Protein AF-A0A2D6TVT8-F1 (afdb_monomer_lite)

Radius of gyration: 13.61 Å; chains: 1; bounding box: 27×39×31 Å

pLDDT: mean 81.75, std 11.48, range [54.19, 97.0]

Foldseek 3Di:
DFDKAKWKAKAAPVRDGQCPPPDPLVVVLVPQPCVQPNDCLRFPQNCVVQNNPPDPPQKGKTARDVVLLCSSVVDVVSQVSSLVVRIWMWMKIAGPVQWRDTPSIIIHGVVRIDTDDTGSHDD

Structure (mmCIF, N/CA/C/O backbone):
data_AF-A0A2D6TVT8-F1
#
_entry.id   AF-A0A2D6TVT8-F1
#
loop_
_atom_site.group_PDB
_atom_site.id
_atom_site.type_symbol
_atom_site.label_atom_id
_atom_site.label_alt_id
_atom_site.label_comp_id
_atom_site.label_asym_id
_atom_site.label_entity_id
_atom_site.label_seq_id
_atom_site.pdbx_PDB_ins_code
_atom_site.Cartn_x
_atom_site.Cartn_y
_atom_site.Cartn_z
_atom_site.occupancy
_atom_site.B_iso_or_equiv
_atom_site.auth_seq_id
_atom_site.auth_comp_id
_atom_site.auth_asym_id
_atom_site.auth_atom_id
_atom_site.pdbx_PDB_model_num
ATOM 1 N N . MET A 1 1 ? 13.139 -23.178 -6.656 1.00 58.50 1 MET A N 1
ATOM 2 C CA . MET A 1 1 ? 12.114 -22.935 -5.616 1.00 58.50 1 MET A CA 1
ATOM 3 C C . MET A 1 1 ? 11.742 -21.461 -5.683 1.00 58.50 1 MET A C 1
ATOM 5 O O . MET A 1 1 ? 12.656 -20.647 -5.679 1.00 58.50 1 MET A O 1
ATOM 9 N N . GLN A 1 2 ? 10.466 -21.107 -5.853 1.00 79.50 2 GLN A N 1
ATOM 10 C CA . GLN A 1 2 ? 10.064 -19.694 -5.885 1.00 79.50 2 GLN A CA 1
ATOM 11 C C . GLN A 1 2 ? 10.092 -19.140 -4.458 1.00 79.50 2 GLN A C 1
ATOM 13 O O . GLN A 1 2 ? 9.507 -19.741 -3.559 1.00 79.50 2 GLN A O 1
ATOM 18 N N . LYS A 1 3 ? 10.802 -18.031 -4.234 1.00 91.44 3 LYS A N 1
ATOM 19 C CA . LYS A 1 3 ? 10.846 -17.381 -2.924 1.00 91.44 3 LYS A CA 1
ATOM 20 C C . LYS A 1 3 ? 9.633 -16.465 -2.783 1.00 91.44 3 LYS A C 1
ATOM 22 O O . LYS A 1 3 ? 9.492 -15.511 -3.546 1.00 91.44 3 LYS A O 1
ATOM 27 N N . LEU A 1 4 ? 8.769 -16.776 -1.824 1.00 94.25 4 LEU A N 1
ATOM 28 C CA . LEU A 1 4 ? 7.637 -15.933 -1.449 1.00 94.25 4 LEU A CA 1
ATOM 29 C C . LEU A 1 4 ? 8.078 -14.927 -0.388 1.00 94.25 4 LEU A C 1
ATOM 31 O O . LEU A 1 4 ? 8.895 -15.255 0.476 1.00 94.25 4 LEU A O 1
ATOM 35 N N . ILE A 1 5 ? 7.539 -13.714 -0.459 1.00 94.69 5 ILE A N 1
ATOM 36 C CA . ILE A 1 5 ? 7.706 -12.700 0.578 1.00 94.69 5 ILE A CA 1
ATOM 37 C C . ILE A 1 5 ? 6.354 -12.133 0.991 1.00 94.69 5 ILE A C 1
ATOM 39 O O . ILE A 1 5 ? 5.424 -12.070 0.183 1.00 94.69 5 ILE A O 1
ATOM 43 N N . ASP A 1 6 ? 6.275 -11.710 2.248 1.00 96.00 6 ASP A N 1
ATOM 44 C CA . ASP A 1 6 ? 5.111 -11.017 2.776 1.00 96.00 6 ASP A CA 1
ATOM 45 C C . ASP A 1 6 ? 5.090 -9.556 2.317 1.00 96.00 6 ASP A C 1
ATOM 47 O O . ASP A 1 6 ? 6.108 -8.859 2.315 1.00 96.00 6 ASP A O 1
ATOM 51 N N . ILE A 1 7 ? 3.901 -9.092 1.951 1.00 95.56 7 ILE A N 1
ATOM 52 C CA . ILE A 1 7 ? 3.605 -7.707 1.612 1.00 95.56 7 ILE A CA 1
ATOM 53 C C . ILE A 1 7 ? 2.469 -7.224 2.497 1.00 95.56 7 ILE A C 1
ATOM 55 O O . ILE A 1 7 ? 1.426 -7.867 2.607 1.00 95.56 7 ILE A O 1
ATOM 59 N N . TRP A 1 8 ? 2.652 -6.042 3.066 1.00 94.19 8 TRP A N 1
ATOM 60 C CA . TRP A 1 8 ? 1.648 -5.341 3.850 1.00 94.19 8 TRP A CA 1
ATOM 61 C C . TRP A 1 8 ? 1.019 -4.245 3.002 1.00 94.19 8 TRP A C 1
ATOM 63 O O . TRP A 1 8 ? 1.725 -3.406 2.449 1.00 94.19 8 TRP A O 1
ATOM 73 N N . ARG A 1 9 ? -0.302 -4.233 2.868 1.00 92.88 9 ARG A N 1
ATOM 74 C CA . ARG A 1 9 ? -1.019 -3.260 2.038 1.00 92.88 9 ARG A CA 1
ATOM 75 C C . ARG A 1 9 ? -2.169 -2.648 2.813 1.00 92.88 9 ARG A C 1
ATOM 77 O O . ARG A 1 9 ? -3.000 -3.369 3.347 1.00 92.88 9 ARG A O 1
ATOM 84 N N . VAL A 1 10 ? -2.240 -1.324 2.810 1.00 91.12 10 VAL A N 1
ATOM 85 C CA . VAL A 1 10 ? -3.423 -0.603 3.282 1.00 91.12 10 VAL A CA 1
ATOM 86 C C . VAL A 1 10 ? -4.455 -0.596 2.160 1.00 91.12 10 VAL A C 1
ATOM 88 O O . VAL A 1 10 ? -4.154 -0.135 1.056 1.00 91.12 10 VAL A O 1
ATOM 91 N N . GLU A 1 11 ? -5.647 -1.124 2.420 1.00 91.12 11 GLU A N 1
ATOM 92 C CA . GLU A 1 11 ? -6.751 -1.135 1.456 1.00 91.12 11 GLU A CA 1
ATOM 93 C C . GLU A 1 11 ? -8.127 -1.143 2.136 1.00 91.12 11 GLU A C 1
ATOM 95 O O . GLU A 1 11 ? -8.239 -1.470 3.316 1.00 91.12 11 GLU A O 1
ATOM 100 N N . ASN A 1 12 ? -9.162 -0.738 1.400 1.00 89.94 12 ASN A N 1
ATOM 101 C CA . ASN A 1 12 ? -10.557 -0.782 1.842 1.00 89.94 12 ASN A CA 1
ATOM 102 C C . ASN A 1 12 ? -11.254 -2.090 1.402 1.00 89.94 12 ASN A C 1
ATOM 104 O O . ASN A 1 12 ? -10.638 -2.985 0.814 1.00 89.94 12 ASN A O 1
ATOM 108 N N . SER A 1 13 ? -12.557 -2.219 1.679 1.00 89.00 13 SER A N 1
ATOM 109 C CA . SER A 1 13 ? -13.368 -3.386 1.288 1.00 89.00 13 SER A CA 1
ATOM 110 C C . SER A 1 13 ? -13.406 -3.641 -0.219 1.00 89.00 13 SER A C 1
ATOM 112 O O . SER A 1 13 ? -13.510 -4.797 -0.628 1.00 89.00 13 SER A O 1
ATOM 114 N N . ASP A 1 14 ? -13.259 -2.587 -1.022 1.00 87.62 14 ASP A N 1
ATOM 115 C CA . ASP A 1 14 ? -13.255 -2.646 -2.487 1.00 87.62 14 ASP A CA 1
ATOM 116 C C . ASP A 1 14 ? -11.876 -3.049 -3.043 1.00 87.62 14 ASP A C 1
ATOM 118 O O . ASP A 1 14 ? -11.700 -3.252 -4.244 1.00 87.62 14 ASP A O 1
ATOM 122 N N . GLY A 1 15 ? -10.872 -3.195 -2.168 1.00 87.19 15 GLY A N 1
ATOM 123 C CA . GLY A 1 15 ? -9.496 -3.524 -2.532 1.00 87.19 15 GLY A CA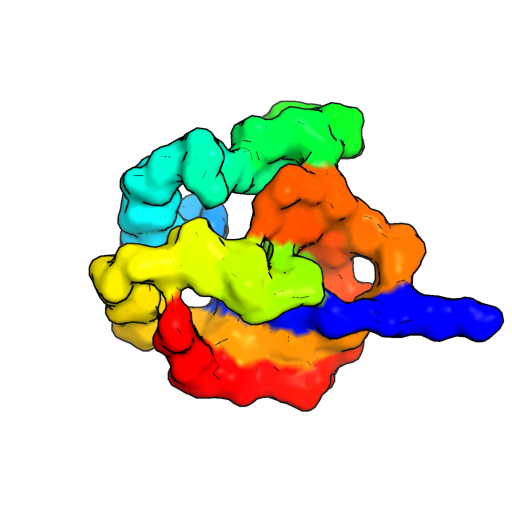 1
ATOM 124 C C . GLY A 1 15 ? -8.682 -2.330 -3.036 1.00 87.19 15 GLY A C 1
ATOM 125 O O . GLY A 1 15 ? -7.556 -2.519 -3.524 1.00 87.19 15 GLY A O 1
ATOM 126 N N . ASP A 1 16 ? -9.229 -1.122 -2.909 1.00 86.56 16 ASP A N 1
ATOM 127 C CA . ASP A 1 16 ? -8.585 0.129 -3.279 1.00 86.56 16 ASP A CA 1
ATOM 128 C C . ASP A 1 16 ? -7.615 0.589 -2.191 1.00 86.56 16 ASP A C 1
ATOM 130 O O . ASP A 1 16 ? -7.879 0.476 -0.996 1.00 86.56 16 ASP A O 1
ATOM 134 N N . GLY A 1 17 ? -6.466 1.115 -2.619 1.00 86.56 17 GLY A N 1
ATOM 135 C CA . GLY A 1 17 ? -5.482 1.708 -1.717 1.00 86.56 17 GLY A CA 1
ATOM 136 C C . GLY A 1 17 ? -5.824 3.162 -1.373 1.00 86.56 17 GLY A C 1
ATOM 137 O O . GLY A 1 17 ? -6.538 3.822 -2.133 1.00 86.56 17 GLY A O 1
ATOM 138 N N . PRO A 1 18 ? -5.254 3.711 -0.289 1.00 81.00 18 PRO A N 1
ATOM 139 C CA . PRO A 1 18 ? -5.628 5.030 0.224 1.00 81.00 18 PRO A CA 1
ATOM 140 C C . PRO A 1 18 ? -5.197 6.198 -0.678 1.00 81.00 18 PRO A C 1
ATOM 142 O O . PRO A 1 18 ? -5.673 7.317 -0.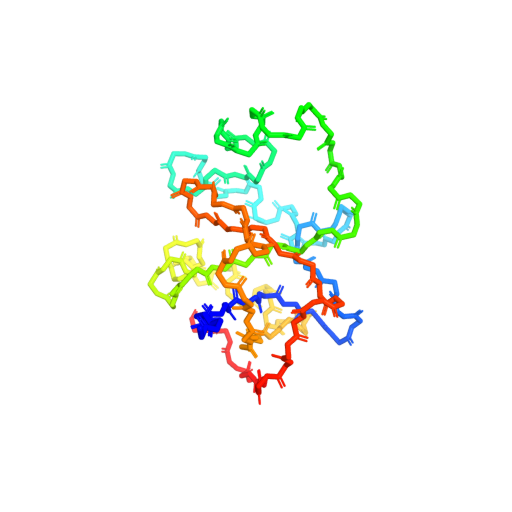516 1.00 81.00 18 PRO A O 1
ATOM 145 N N . TYR A 1 19 ? -4.335 5.931 -1.662 1.00 72.06 19 TYR A N 1
ATOM 146 C CA . TYR A 1 19 ? -3.830 6.904 -2.636 1.00 72.06 19 TYR A CA 1
ATOM 147 C C . TYR A 1 19 ? -4.701 7.035 -3.896 1.00 72.06 19 TYR A C 1
ATOM 149 O O . TYR A 1 19 ? -4.330 7.756 -4.822 1.00 72.06 19 TYR A O 1
ATOM 157 N N . LYS A 1 20 ? -5.834 6.322 -3.989 1.00 67.31 20 LYS A N 1
ATOM 158 C CA . LYS A 1 20 ? -6.745 6.456 -5.134 1.00 67.31 20 LYS A CA 1
ATOM 159 C C . LYS A 1 20 ? -7.391 7.848 -5.097 1.00 67.31 20 LYS A C 1
ATOM 161 O O . LYS A 1 20 ? -8.063 8.208 -4.128 1.00 67.31 20 LYS A O 1
ATOM 166 N N . GLY A 1 21 ? -7.112 8.642 -6.134 1.00 58.06 21 GLY A N 1
ATOM 167 C CA . GLY A 1 21 ? -7.402 10.076 -6.182 1.00 58.06 21 GLY A CA 1
ATOM 168 C C . GLY A 1 21 ? -8.870 10.415 -5.913 1.00 58.06 21 GLY A C 1
ATOM 169 O O . GLY A 1 21 ? -9.769 9.802 -6.483 1.00 58.06 21 GLY A O 1
ATOM 170 N N . GLY A 1 22 ? -9.089 11.405 -5.043 1.00 60.19 22 GLY A N 1
ATOM 171 C CA . GLY A 1 22 ? -10.413 11.921 -4.677 1.00 60.19 22 GLY A CA 1
ATOM 172 C C . GLY A 1 22 ? -10.929 11.484 -3.303 1.00 60.19 22 GLY A C 1
ATOM 173 O O . GLY A 1 22 ? -11.880 12.091 -2.812 1.00 60.19 22 GLY A O 1
ATOM 174 N N . SER A 1 23 ? -10.306 10.498 -2.645 1.00 67.69 23 SER A N 1
ATOM 175 C CA . SER A 1 23 ? -10.696 10.141 -1.276 1.00 67.69 23 SER A CA 1
ATOM 176 C C . SER A 1 23 ? -10.269 11.233 -0.272 1.00 67.69 23 SER A C 1
ATOM 178 O O . SER A 1 23 ? -9.204 11.838 -0.437 1.00 67.69 23 SER A O 1
ATOM 180 N N . PRO A 1 24 ? -11.053 11.499 0.792 1.00 69.94 24 PRO A N 1
ATOM 181 C CA . PRO A 1 24 ? -10.638 12.402 1.872 1.00 69.94 24 PRO A CA 1
ATOM 182 C C . PRO A 1 24 ? -9.303 11.994 2.511 1.00 69.94 24 PRO A C 1
ATOM 184 O O . PRO A 1 24 ? -8.511 12.851 2.893 1.00 69.94 24 PRO A O 1
ATOM 187 N N . VAL A 1 25 ? -9.028 10.687 2.555 1.00 76.75 25 VAL A N 1
ATOM 188 C CA . VAL A 1 25 ? -7.766 10.121 3.042 1.00 76.75 25 VAL A CA 1
ATOM 189 C C . VAL A 1 25 ? -6.595 10.521 2.150 1.00 76.75 25 VAL A C 1
ATOM 191 O O . VAL A 1 25 ? -5.561 10.915 2.674 1.00 76.75 25 VAL A O 1
ATOM 194 N N . ALA A 1 26 ? -6.742 10.478 0.822 1.00 74.81 26 ALA A N 1
ATOM 195 C CA . ALA A 1 26 ? -5.653 10.807 -0.098 1.00 74.81 26 ALA A CA 1
ATOM 196 C C . ALA A 1 26 ? -5.102 12.221 0.154 1.00 74.81 26 ALA A C 1
ATOM 198 O O . ALA A 1 26 ? -3.890 12.389 0.242 1.00 74.81 26 ALA A O 1
ATOM 199 N N . LYS A 1 27 ? -5.985 13.205 0.381 1.00 76.44 27 LYS A N 1
ATOM 200 C CA . LYS A 1 27 ? -5.593 14.588 0.714 1.00 76.44 27 LYS A CA 1
ATOM 201 C C . LYS A 1 27 ? -4.827 14.689 2.031 1.00 76.44 27 LYS A C 1
ATOM 203 O O . LYS A 1 27 ? -3.894 15.469 2.138 1.00 76.44 27 LYS A O 1
ATOM 208 N N . LEU A 1 28 ? -5.218 13.905 3.034 1.00 76.25 28 LEU A N 1
ATOM 209 C CA . LEU A 1 28 ? -4.510 13.868 4.315 1.00 76.25 28 LEU A CA 1
ATOM 210 C C . LEU A 1 28 ? -3.123 13.238 4.168 1.00 76.25 28 LEU A C 1
ATOM 212 O O . LEU A 1 28 ? -2.179 13.674 4.812 1.00 76.25 28 LEU A O 1
ATOM 216 N N . LEU A 1 29 ? -2.978 12.241 3.295 1.00 74.25 29 LEU A N 1
ATOM 217 C CA . LEU A 1 29 ? -1.685 11.610 3.036 1.00 74.25 29 LEU A CA 1
ATOM 218 C C . LEU A 1 29 ? -0.740 12.489 2.207 1.00 74.25 29 LEU A C 1
ATOM 220 O O . LEU A 1 29 ? 0.469 12.294 2.289 1.00 74.25 29 LEU A O 1
ATOM 224 N N . GLU A 1 30 ? -1.250 13.480 1.472 1.00 74.00 30 GLU A N 1
ATOM 225 C CA . GLU A 1 30 ? -0.421 14.520 0.840 1.00 74.00 30 GLU A CA 1
ATOM 226 C C . GLU A 1 30 ? 0.291 15.419 1.873 1.00 74.00 30 GLU A C 1
ATOM 228 O O . GLU A 1 30 ? 1.290 16.049 1.533 1.00 74.00 30 GLU A O 1
ATOM 233 N N . GLU A 1 31 ? -0.161 15.452 3.138 1.00 76.19 31 GLU A N 1
ATOM 234 C CA . GLU A 1 31 ? 0.530 16.158 4.232 1.00 76.19 31 GLU A CA 1
ATOM 235 C C . GLU A 1 31 ? 1.811 15.435 4.692 1.00 76.19 31 GLU A C 1
ATOM 237 O O . GLU A 1 31 ? 2.630 16.027 5.399 1.00 76.19 31 GLU A O 1
ATOM 242 N N . ILE A 1 32 ? 2.003 14.158 4.326 1.00 73.56 32 ILE A N 1
ATOM 243 C CA . ILE A 1 32 ? 3.203 13.400 4.696 1.00 73.56 32 ILE A CA 1
ATOM 244 C C . ILE A 1 32 ? 4.407 14.003 3.963 1.00 73.56 32 ILE A C 1
ATOM 246 O O . ILE A 1 32 ? 4.416 14.035 2.729 1.00 73.56 32 ILE A O 1
ATOM 250 N N . PRO A 1 33 ? 5.460 14.446 4.678 1.00 69.50 33 PRO A N 1
ATOM 251 C CA . PRO A 1 33 ? 6.641 14.987 4.027 1.00 69.50 33 PRO A CA 1
ATOM 252 C C . PRO A 1 33 ? 7.248 13.968 3.057 1.00 69.50 33 PRO A C 1
ATOM 254 O O . PRO A 1 33 ? 7.618 12.863 3.458 1.00 69.50 33 PRO A O 1
ATOM 257 N N . THR A 1 34 ? 7.449 14.361 1.796 1.00 66.19 34 THR A N 1
ATOM 258 C CA . THR A 1 34 ? 8.084 13.518 0.763 1.00 66.19 34 THR A CA 1
ATOM 259 C C . THR A 1 34 ? 9.441 12.959 1.210 1.00 66.19 34 THR A C 1
ATOM 261 O O . THR A 1 34 ? 9.812 11.854 0.828 1.00 66.19 34 THR A O 1
ATOM 264 N N . ALA A 1 35 ? 10.174 13.701 2.048 1.00 61.62 35 ALA A N 1
ATOM 265 C CA . ALA A 1 35 ? 11.452 13.273 2.618 1.00 61.62 35 ALA A CA 1
ATOM 266 C C . ALA A 1 35 ? 11.329 12.095 3.606 1.00 61.62 35 ALA A C 1
ATOM 268 O O . ALA A 1 35 ? 12.293 11.357 3.788 1.00 61.62 35 ALA A O 1
ATOM 269 N N . GLN A 1 36 ? 10.167 11.918 4.240 1.00 66.69 36 GLN A N 1
ATOM 270 C CA . GLN A 1 36 ? 9.886 10.825 5.175 1.00 66.69 36 GLN A CA 1
ATOM 271 C C . GLN A 1 36 ? 9.352 9.589 4.443 1.00 66.69 36 GLN A C 1
ATOM 273 O O . GLN A 1 36 ? 9.698 8.458 4.780 1.00 66.69 36 GLN A O 1
ATOM 278 N N . ALA A 1 37 ? 8.509 9.812 3.439 1.00 67.62 37 ALA A N 1
ATOM 279 C CA . ALA A 1 37 ? 7.779 8.769 2.741 1.00 67.62 37 ALA A CA 1
ATOM 280 C C . ALA A 1 37 ? 7.390 9.295 1.347 1.00 67.62 37 ALA A C 1
ATOM 282 O O . ALA A 1 37 ? 6.344 9.928 1.193 1.00 67.62 37 ALA A O 1
ATOM 283 N N . PRO A 1 38 ? 8.236 9.111 0.315 1.00 65.00 38 PRO A N 1
ATOM 284 C CA . PRO A 1 38 ? 7.939 9.653 -1.002 1.00 65.00 38 PRO A CA 1
ATOM 285 C C . PRO A 1 38 ? 6.686 8.987 -1.556 1.00 65.00 38 PRO A C 1
ATOM 287 O O . PRO A 1 38 ? 6.642 7.759 -1.668 1.00 65.00 38 PRO A O 1
ATOM 290 N N . LEU A 1 39 ? 5.689 9.789 -1.954 1.00 68.44 39 LEU A N 1
ATOM 291 C CA . LEU A 1 39 ? 4.555 9.300 -2.741 1.00 68.44 39 LEU A CA 1
ATOM 292 C C . LEU A 1 39 ? 5.075 8.432 -3.888 1.00 68.44 39 LEU A C 1
ATOM 294 O O . LEU A 1 39 ? 6.142 8.716 -4.433 1.00 68.44 39 LEU A O 1
ATOM 298 N N . PRO A 1 40 ? 4.354 7.381 -4.299 1.00 65.94 40 PRO A N 1
ATOM 299 C CA . PRO A 1 40 ? 4.907 6.470 -5.295 1.00 65.94 40 PRO A CA 1
ATOM 300 C C . PRO A 1 40 ? 5.237 7.146 -6.634 1.00 65.94 40 PRO A C 1
ATOM 302 O O . PRO A 1 40 ? 6.149 6.730 -7.336 1.00 65.94 40 PRO A O 1
ATOM 305 N N . MET A 1 41 ? 4.536 8.232 -6.966 1.00 64.75 41 MET A N 1
ATOM 306 C CA . MET A 1 41 ? 4.815 9.106 -8.115 1.00 64.75 41 MET A CA 1
ATOM 307 C C . MET A 1 41 ? 6.009 10.061 -7.927 1.00 64.75 41 MET A C 1
ATOM 309 O O . MET A 1 41 ? 6.397 10.745 -8.864 1.00 64.75 41 MET A O 1
ATOM 313 N N . GLN A 1 42 ? 6.568 10.140 -6.724 1.00 71.19 42 GLN A N 1
ATOM 314 C CA . GLN A 1 42 ? 7.739 10.941 -6.350 1.00 71.19 42 GLN A CA 1
ATOM 315 C C . GLN A 1 42 ? 8.960 10.056 -6.040 1.00 71.19 42 GLN A C 1
ATOM 317 O O . GLN A 1 42 ? 10.065 10.561 -5.855 1.00 71.19 42 GLN A O 1
ATOM 322 N N . ASP A 1 43 ? 8.784 8.733 -5.980 1.00 76.69 43 ASP A N 1
ATOM 323 C CA . ASP A 1 43 ? 9.863 7.788 -5.720 1.00 76.69 43 ASP A CA 1
ATOM 324 C C . ASP A 1 43 ? 10.680 7.550 -6.996 1.00 76.69 43 ASP A C 1
ATOM 326 O O . ASP A 1 43 ? 10.233 6.869 -7.920 1.00 76.69 43 ASP A O 1
ATOM 330 N N . ASN A 1 44 ? 11.903 8.084 -7.043 1.00 74.62 44 ASN A N 1
ATOM 331 C CA . ASN A 1 44 ? 12.785 7.990 -8.211 1.00 74.62 44 ASN A CA 1
ATOM 332 C C . ASN A 1 44 ? 13.038 6.545 -8.676 1.00 74.62 44 ASN A C 1
ATOM 334 O O . ASN A 1 44 ? 13.208 6.315 -9.876 1.00 74.62 44 ASN A O 1
ATOM 338 N N . LYS A 1 45 ? 13.029 5.562 -7.761 1.00 79.56 45 LYS A N 1
ATOM 339 C CA . LYS A 1 45 ? 13.190 4.146 -8.130 1.00 79.56 45 LYS A CA 1
ATOM 340 C C . LYS A 1 45 ? 11.983 3.611 -8.895 1.00 79.56 45 LYS A C 1
ATOM 342 O O . LYS A 1 45 ? 12.154 2.788 -9.786 1.00 79.56 45 LYS A O 1
ATOM 347 N N . LEU A 1 46 ? 10.781 4.083 -8.570 1.00 77.44 46 LEU A N 1
ATOM 348 C CA . LEU A 1 46 ? 9.554 3.698 -9.267 1.00 77.44 46 LEU A CA 1
ATOM 349 C C . LEU A 1 46 ? 9.356 4.529 -10.541 1.00 77.44 46 LEU A C 1
ATOM 351 O O . LEU A 1 46 ? 9.038 3.965 -11.586 1.00 77.44 46 LEU A O 1
ATOM 355 N N . LEU A 1 47 ? 9.655 5.830 -10.500 1.00 73.44 47 LEU A N 1
ATOM 356 C CA . LEU A 1 47 ? 9.648 6.706 -11.676 1.00 73.44 47 LEU A CA 1
ATOM 357 C C . LEU A 1 47 ? 10.549 6.178 -12.796 1.00 73.44 47 LEU A C 1
ATOM 359 O O . LEU A 1 47 ?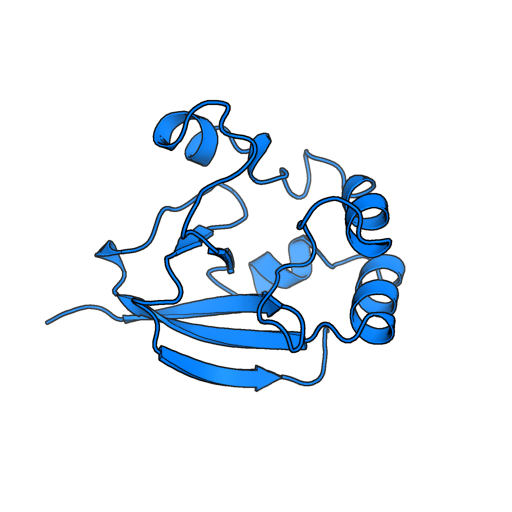 10.153 6.194 -13.959 1.00 73.44 47 LEU A O 1
ATOM 363 N N . GLY A 1 48 ? 11.737 5.667 -12.459 1.00 69.38 48 GLY A N 1
ATOM 364 C CA . GLY A 1 48 ? 12.644 5.070 -13.443 1.00 69.38 48 GLY A CA 1
ATOM 365 C C . GLY A 1 48 ? 12.087 3.816 -14.128 1.00 69.38 48 GLY A C 1
ATOM 366 O O . GLY A 1 48 ? 12.490 3.510 -15.246 1.00 69.38 48 GLY A O 1
ATOM 367 N N . ILE A 1 49 ? 11.155 3.102 -13.487 1.00 69.75 49 ILE A N 1
ATOM 368 C CA . ILE A 1 49 ? 10.575 1.850 -14.000 1.00 69.75 49 ILE A CA 1
ATOM 369 C C . ILE A 1 49 ? 9.299 2.115 -14.808 1.00 69.75 49 ILE A C 1
ATOM 371 O O . ILE A 1 49 ? 9.046 1.430 -15.796 1.00 69.75 49 ILE A O 1
ATOM 375 N N . PHE A 1 50 ? 8.489 3.092 -14.402 1.00 66.19 50 PHE A N 1
ATOM 376 C CA . PHE A 1 50 ? 7.133 3.280 -14.929 1.00 66.19 50 PHE A CA 1
ATOM 377 C C . PHE A 1 50 ? 6.890 4.657 -15.575 1.00 66.19 50 PHE A C 1
ATOM 379 O O . PHE A 1 50 ? 5.806 4.916 -16.097 1.00 66.19 50 PHE A O 1
ATOM 386 N N . GLY A 1 51 ? 7.887 5.547 -15.572 1.00 65.25 51 GLY A N 1
ATOM 387 C CA . GLY A 1 51 ? 7.773 6.906 -16.099 1.00 65.25 51 GLY A CA 1
ATOM 388 C C . GLY A 1 51 ? 6.874 7.810 -15.246 1.00 65.25 51 GLY A C 1
ATOM 389 O O . GLY A 1 51 ? 6.604 7.533 -14.082 1.00 65.25 51 GLY A O 1
ATOM 390 N N . ARG A 1 52 ? 6.376 8.910 -15.829 1.00 59.19 52 ARG A N 1
ATOM 391 C CA . ARG A 1 52 ? 5.443 9.850 -15.164 1.00 59.19 52 ARG A CA 1
ATOM 392 C C . ARG A 1 52 ? 3.998 9.332 -15.091 1.00 59.19 52 ARG A C 1
ATOM 394 O O . ARG A 1 52 ? 3.070 10.130 -14.966 1.00 59.19 52 ARG A O 1
ATOM 401 N N . ALA A 1 53 ? 3.780 8.028 -15.239 1.00 55.38 53 ALA A N 1
ATOM 402 C CA . ALA A 1 53 ? 2.444 7.461 -15.178 1.00 55.38 53 ALA A CA 1
ATOM 403 C C . ALA A 1 53 ? 1.855 7.707 -13.777 1.00 55.38 53 ALA A C 1
ATOM 405 O O . ALA A 1 53 ? 2.315 7.155 -12.782 1.00 55.38 53 ALA A O 1
ATOM 406 N N . VAL A 1 54 ? 0.838 8.574 -13.701 1.00 54.19 54 VAL A N 1
ATOM 407 C CA . VAL A 1 54 ? 0.127 8.914 -12.450 1.00 54.19 54 VAL A CA 1
ATOM 408 C C . VAL A 1 54 ? -0.630 7.696 -11.906 1.00 54.19 54 VAL A C 1
ATOM 410 O O . VAL A 1 54 ? -0.904 7.590 -10.714 1.00 54.19 54 VAL A O 1
ATOM 413 N N . THR A 1 55 ? -0.931 6.743 -12.787 1.00 57.75 55 THR A N 1
ATOM 414 C CA . THR A 1 55 ? -1.540 5.460 -12.460 1.00 57.75 55 THR A CA 1
ATOM 415 C C . THR A 1 55 ? -0.627 4.346 -12.950 1.00 57.75 55 THR A C 1
ATOM 417 O O . THR A 1 55 ? -0.116 4.395 -14.065 1.00 57.75 55 THR A O 1
ATOM 420 N N . TYR A 1 56 ? -0.413 3.345 -12.103 1.00 70.69 56 TYR A N 1
ATOM 421 C CA . TYR A 1 56 ? 0.338 2.138 -12.430 1.00 70.69 56 TYR A CA 1
ATOM 422 C C . TYR A 1 56 ? -0.700 1.036 -12.691 1.00 70.69 56 TYR A C 1
ATOM 424 O O . TYR A 1 56 ? -1.039 0.302 -11.760 1.00 70.69 56 TYR A O 1
ATOM 432 N N . PRO A 1 57 ? -1.319 0.972 -13.889 1.00 68.81 57 PRO A N 1
ATOM 433 C CA . PRO A 1 57 ? -2.465 0.101 -14.127 1.00 68.81 57 PRO A CA 1
ATOM 434 C C . PRO A 1 57 ? -2.122 -1.360 -13.824 1.00 68.81 57 PRO A C 1
ATOM 436 O O . PRO A 1 57 ? -1.089 -1.875 -14.246 1.00 68.81 57 PRO A O 1
ATOM 439 N N . GLY A 1 58 ? -2.987 -2.010 -13.043 1.00 79.12 58 GLY A N 1
ATOM 440 C CA . GLY A 1 58 ? -2.804 -3.390 -12.579 1.00 79.12 58 GLY A CA 1
ATOM 441 C C . GLY A 1 58 ? -1.863 -3.558 -11.380 1.00 79.12 58 GLY A C 1
ATOM 442 O O . GLY A 1 58 ? -1.803 -4.646 -10.810 1.00 79.12 58 GLY A O 1
ATOM 443 N N . TYR A 1 59 ? -1.167 -2.503 -10.950 1.00 85.81 59 TYR A N 1
ATOM 444 C CA . TYR A 1 59 ? -0.280 -2.551 -9.795 1.00 85.81 59 TYR A CA 1
ATOM 445 C C . TYR A 1 59 ? -0.928 -1.989 -8.532 1.00 85.81 59 TYR A C 1
ATOM 447 O O . TYR A 1 59 ? -1.770 -1.093 -8.538 1.00 85.81 59 TYR A O 1
ATOM 455 N N . SER A 1 60 ? -0.492 -2.547 -7.414 1.00 88.50 60 SER A N 1
ATOM 456 C CA . SER A 1 60 ? -0.898 -2.219 -6.063 1.00 88.50 60 SER A CA 1
ATOM 457 C C . SER A 1 60 ? 0.326 -1.853 -5.238 1.00 88.50 60 SER A C 1
ATOM 459 O O . SER A 1 60 ? 1.340 -2.548 -5.270 1.00 88.50 60 SER A O 1
ATOM 461 N N . PHE A 1 61 ? 0.214 -0.760 -4.487 1.00 88.12 61 PHE A N 1
ATOM 462 C CA . PHE A 1 61 ? 1.206 -0.351 -3.499 1.00 88.12 61 PHE A CA 1
ATOM 463 C C . PHE A 1 61 ? 1.120 -1.208 -2.240 1.00 88.12 61 PHE A C 1
ATOM 465 O O . PHE A 1 61 ? 0.023 -1.574 -1.801 1.00 88.12 61 PHE A O 1
ATOM 472 N N . GLY A 1 62 ? 2.278 -1.486 -1.657 1.00 91.38 62 GLY A N 1
ATOM 473 C CA . GLY A 1 62 ? 2.421 -2.138 -0.365 1.00 91.38 62 GLY A CA 1
ATOM 474 C C . GLY A 1 62 ? 3.797 -1.880 0.241 1.00 91.38 62 GLY A C 1
ATOM 475 O O . GLY 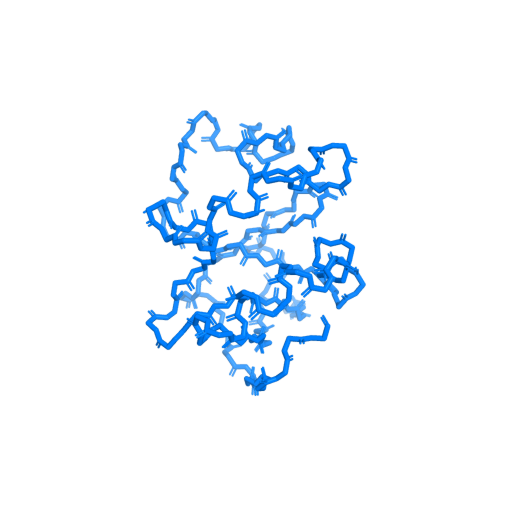A 1 62 ? 4.596 -1.104 -0.285 1.00 91.38 62 GLY A O 1
ATOM 476 N N . PHE A 1 63 ? 4.077 -2.565 1.339 1.00 92.25 63 PHE A N 1
ATOM 477 C CA . PHE A 1 63 ? 5.282 -2.439 2.144 1.00 92.25 63 PHE A CA 1
ATOM 478 C C . PHE A 1 63 ? 5.889 -3.819 2.373 1.00 92.25 63 PHE A C 1
ATOM 480 O O . PHE A 1 63 ? 5.170 -4.795 2.580 1.00 92.25 63 PHE A O 1
ATOM 487 N N . SER A 1 64 ? 7.217 -3.906 2.371 1.00 91.12 64 SER A N 1
ATOM 488 C CA . SER A 1 64 ? 7.938 -5.153 2.662 1.00 91.12 64 SER A CA 1
ATOM 489 C C . SER A 1 64 ? 7.940 -5.526 4.146 1.00 91.12 64 SER A C 1
ATOM 491 O O . SER A 1 64 ? 8.314 -6.641 4.494 1.00 91.12 64 SER A O 1
ATOM 493 N N . SER A 1 65 ? 7.565 -4.604 5.036 1.00 90.00 65 SER A N 1
ATOM 494 C CA . SER A 1 65 ? 7.512 -4.835 6.480 1.00 90.00 65 SER A CA 1
ATOM 495 C C . SER A 1 65 ? 6.499 -3.908 7.157 1.00 90.00 65 SER A C 1
ATOM 497 O O . SER A 1 65 ? 6.134 -2.860 6.618 1.00 90.00 65 SER A O 1
ATOM 499 N N . LEU A 1 66 ? 6.080 -4.287 8.368 1.00 88.81 66 LEU A N 1
ATOM 500 C CA . LEU A 1 66 ? 5.283 -3.425 9.245 1.00 88.81 66 LEU A CA 1
ATOM 501 C C . LEU A 1 66 ? 6.041 -2.157 9.647 1.00 88.81 66 LEU A C 1
ATOM 503 O O . LEU A 1 66 ? 5.430 -1.112 9.810 1.00 88.81 66 LEU A O 1
ATOM 507 N N . GLU A 1 67 ? 7.367 -2.228 9.763 1.00 86.62 67 GLU A N 1
ATOM 508 C CA . GLU A 1 67 ? 8.211 -1.066 10.052 1.00 86.62 67 GLU A CA 1
ATOM 509 C C . GLU A 1 67 ? 8.110 -0.008 8.946 1.00 86.62 67 GLU A C 1
ATOM 511 O O . GLU A 1 67 ? 7.876 1.162 9.237 1.00 86.62 67 GLU A O 1
ATOM 516 N N . SER A 1 68 ? 8.195 -0.412 7.671 1.00 84.12 68 SER A N 1
ATOM 517 C CA . SER A 1 68 ? 8.023 0.515 6.546 1.00 84.12 68 SER A CA 1
ATOM 518 C C . SER A 1 68 ? 6.606 1.091 6.483 1.00 84.12 68 SER A C 1
ATOM 520 O O . SER A 1 68 ? 6.445 2.270 6.184 1.00 84.12 68 SER A O 1
ATOM 522 N N . TYR A 1 69 ? 5.585 0.292 6.808 1.00 87.38 69 TYR A N 1
ATOM 523 C CA . TYR A 1 69 ? 4.212 0.781 6.961 1.00 87.38 69 TYR A CA 1
ATOM 524 C C . TYR A 1 69 ? 4.105 1.824 8.096 1.00 87.38 69 TYR A C 1
ATOM 526 O O . TYR A 1 69 ? 3.583 2.915 7.879 1.00 87.38 69 TYR A O 1
ATOM 534 N N . ASN A 1 70 ? 4.661 1.545 9.278 1.00 85.06 70 ASN A N 1
ATOM 535 C CA . ASN A 1 70 ? 4.612 2.450 10.431 1.00 85.06 70 ASN A CA 1
ATOM 536 C C . ASN A 1 70 ? 5.363 3.760 10.169 1.00 85.06 70 ASN A C 1
ATOM 538 O O . ASN A 1 70 ? 4.942 4.811 10.640 1.00 85.06 70 ASN A O 1
ATOM 542 N N . ALA A 1 71 ? 6.454 3.725 9.399 1.00 82.00 71 ALA A N 1
ATOM 543 C CA . ALA A 1 71 ? 7.177 4.934 9.013 1.00 82.00 71 ALA A CA 1
ATOM 544 C C . ALA A 1 71 ? 6.289 5.903 8.208 1.00 82.00 71 ALA A C 1
ATOM 546 O O . ALA A 1 71 ? 6.335 7.113 8.435 1.00 82.00 71 ALA A O 1
ATOM 547 N N . TRP A 1 72 ? 5.439 5.365 7.325 1.00 80.25 72 TRP A N 1
ATOM 548 C CA . TRP A 1 72 ? 4.454 6.126 6.550 1.00 80.25 72 TRP A CA 1
ATOM 549 C C . TRP A 1 72 ? 3.301 6.647 7.399 1.00 80.25 72 TRP A C 1
ATOM 551 O O . TRP A 1 72 ? 2.925 7.816 7.314 1.00 80.25 72 TRP A O 1
ATOM 561 N N . PHE A 1 73 ? 2.736 5.776 8.228 1.00 81.94 73 PHE A N 1
ATOM 562 C CA . PHE A 1 73 ? 1.547 6.073 9.018 1.00 81.94 73 PHE A CA 1
ATOM 563 C C . PHE A 1 73 ? 1.901 6.301 10.484 1.00 81.94 73 PHE A C 1
ATOM 565 O O . PHE A 1 73 ? 1.208 5.818 11.363 1.00 81.94 73 PHE A O 1
ATOM 572 N N . SER A 1 74 ? 2.972 7.050 10.753 1.00 82.56 74 SER A N 1
ATOM 573 C CA . SER A 1 74 ? 3.418 7.365 12.120 1.00 82.56 74 SER A CA 1
ATOM 574 C C . SER A 1 74 ? 2.582 8.456 12.797 1.00 82.56 74 SER A C 1
ATOM 576 O O . SER A 1 74 ? 2.630 8.610 14.014 1.00 82.56 74 SER A O 1
ATOM 578 N N . ASN A 1 75 ? 1.817 9.228 12.019 1.00 84.06 75 ASN A N 1
ATOM 579 C CA . ASN A 1 75 ? 0.946 10.277 12.533 1.00 84.06 75 ASN A CA 1
ATOM 580 C C . ASN A 1 75 ? -0.429 9.692 12.921 1.00 84.06 75 ASN A C 1
ATOM 582 O O . ASN A 1 75 ? -1.159 9.243 12.027 1.00 84.06 75 ASN A O 1
ATOM 586 N N . PRO A 1 76 ? -0.848 9.781 14.201 1.00 86.31 76 PRO A N 1
ATOM 587 C CA . PRO A 1 76 ? -2.153 9.291 14.653 1.00 86.31 76 PRO A CA 1
ATOM 588 C C . PRO A 1 76 ? -3.342 9.881 13.883 1.00 86.31 76 PRO A C 1
ATOM 590 O O . PRO A 1 76 ? -4.353 9.208 13.690 1.00 86.31 76 PRO A O 1
ATOM 593 N N . LYS A 1 77 ? -3.225 11.121 13.381 1.00 84.75 77 LYS A N 1
ATOM 594 C CA . LYS A 1 77 ? -4.248 11.749 12.527 1.00 84.75 77 LYS A CA 1
ATOM 595 C C . LYS A 1 77 ? -4.500 10.921 11.262 1.00 84.75 77 LYS A C 1
ATOM 597 O O . LYS A 1 77 ? -5.650 10.720 10.881 1.00 84.75 77 LYS A O 1
ATOM 602 N N . HIS A 1 78 ? -3.440 10.423 10.623 1.00 84.69 78 HIS A N 1
ATOM 603 C CA . HIS A 1 78 ? -3.544 9.636 9.390 1.00 84.69 78 HIS A CA 1
ATOM 604 C C . HIS A 1 78 ? -4.097 8.237 9.673 1.00 84.69 78 HIS A C 1
ATOM 606 O O . HIS A 1 78 ? -4.962 7.761 8.941 1.00 84.69 78 HIS A O 1
ATOM 612 N N . GLN A 1 79 ? -3.647 7.605 10.759 1.00 86.38 79 GLN A N 1
ATOM 613 C CA . GLN A 1 79 ? -4.144 6.295 11.189 1.00 86.38 79 GLN A CA 1
ATOM 614 C C . GLN A 1 79 ? -5.649 6.331 11.495 1.00 86.38 79 GLN A C 1
ATOM 616 O O . GLN A 1 79 ? -6.403 5.480 11.020 1.00 86.38 79 GLN A O 1
ATOM 621 N N . ASN A 1 80 ? -6.103 7.353 12.229 1.00 86.69 80 ASN A N 1
ATOM 622 C CA . ASN A 1 80 ? -7.519 7.540 12.543 1.00 86.69 80 ASN A CA 1
ATOM 623 C C . ASN A 1 80 ? -8.347 7.780 11.279 1.00 86.69 80 ASN A C 1
ATOM 625 O O . ASN A 1 80 ? -9.362 7.116 11.093 1.00 86.69 80 ASN A O 1
ATOM 629 N N . ALA A 1 81 ? -7.881 8.642 10.370 1.00 86.19 81 ALA A N 1
ATOM 630 C CA . ALA A 1 81 ? -8.580 8.900 9.113 1.00 86.19 81 ALA A CA 1
ATOM 631 C C . ALA A 1 81 ? -8.736 7.635 8.254 1.00 86.19 81 ALA A C 1
ATOM 633 O O . ALA A 1 81 ? -9.793 7.408 7.661 1.00 86.19 81 ALA A O 1
ATOM 634 N N . LEU A 1 82 ? -7.703 6.787 8.206 1.00 87.56 82 LEU A N 1
ATOM 635 C CA . LEU A 1 82 ? -7.770 5.497 7.524 1.00 87.56 82 LEU A CA 1
ATOM 636 C C . LEU A 1 82 ? -8.810 4.575 8.163 1.00 87.56 82 LEU A C 1
ATOM 638 O O . LEU A 1 82 ? -9.637 4.001 7.455 1.00 87.56 82 LEU A O 1
ATOM 642 N N . LYS A 1 83 ? -8.792 4.467 9.494 1.00 87.62 83 LYS A N 1
ATOM 643 C CA . LYS A 1 83 ? -9.725 3.630 10.252 1.00 87.62 83 LYS A CA 1
ATOM 644 C C . LYS A 1 83 ? -11.176 4.084 10.076 1.00 87.62 83 LYS A C 1
ATOM 646 O O . LYS A 1 83 ? -12.037 3.260 9.787 1.00 87.62 83 LYS A O 1
ATOM 651 N N . GLU A 1 84 ? -11.442 5.381 10.208 1.00 88.31 84 GLU A N 1
ATOM 652 C CA . GLU A 1 84 ? -12.773 5.976 10.010 1.00 88.31 84 GLU A CA 1
ATOM 653 C C . GLU A 1 84 ? -13.275 5.798 8.574 1.00 88.31 84 GLU A C 1
ATOM 655 O O . GLU A 1 84 ? -14.469 5.619 8.350 1.00 88.31 84 GLU A O 1
ATOM 660 N N . SER A 1 85 ? -12.357 5.770 7.607 1.00 86.81 85 SER A N 1
ATOM 661 C CA . SER A 1 85 ? -12.666 5.531 6.195 1.00 86.81 85 SER A CA 1
ATOM 662 C C . SER A 1 85 ? -12.732 4.041 5.822 1.00 86.81 85 SER A C 1
ATOM 664 O O . SER A 1 85 ? -12.811 3.712 4.639 1.00 86.81 85 SER A O 1
ATOM 666 N N . GLY A 1 86 ? -12.685 3.131 6.803 1.00 89.25 86 GLY A N 1
ATOM 667 C CA . GLY A 1 86 ? -12.847 1.689 6.590 1.00 89.25 86 GLY A CA 1
ATOM 668 C C . GLY A 1 86 ? -11.645 0.991 5.948 1.00 89.25 86 GLY A C 1
ATOM 669 O O . GLY A 1 86 ? -11.789 -0.117 5.426 1.00 89.25 86 GLY A O 1
ATOM 670 N N . TYR A 1 87 ? -10.465 1.614 5.968 1.00 91.19 87 TYR A N 1
ATOM 671 C CA . TYR A 1 87 ? -9.235 0.954 5.544 1.00 91.19 87 TYR A CA 1
ATOM 672 C C . TYR A 1 87 ? -8.745 -0.015 6.620 1.00 91.19 87 TYR A C 1
ATOM 674 O O . TYR A 1 87 ? -8.898 0.205 7.822 1.00 91.19 87 TYR A O 1
ATOM 682 N N . PHE A 1 88 ? -8.097 -1.082 6.170 1.00 92.06 88 PHE A N 1
ATOM 683 C CA . PHE A 1 88 ? -7.447 -2.079 7.008 1.00 92.06 88 PHE A CA 1
ATOM 684 C C . PHE A 1 88 ? -6.081 -2.448 6.426 1.00 92.06 88 PHE A C 1
ATOM 686 O O . PHE A 1 88 ? -5.751 -2.099 5.288 1.00 92.06 88 PHE A O 1
ATOM 693 N N . LEU A 1 89 ? -5.280 -3.172 7.208 1.00 93.56 89 LEU A N 1
ATOM 694 C CA . LEU A 1 89 ? -3.986 -3.671 6.759 1.00 93.56 89 LEU A CA 1
ATOM 695 C C . LEU A 1 89 ? -4.117 -5.129 6.303 1.00 93.56 89 LEU A C 1
ATOM 697 O O . LEU A 1 89 ? -4.429 -6.020 7.088 1.00 93.56 89 LEU A O 1
ATOM 701 N N . ALA A 1 90 ? -3.8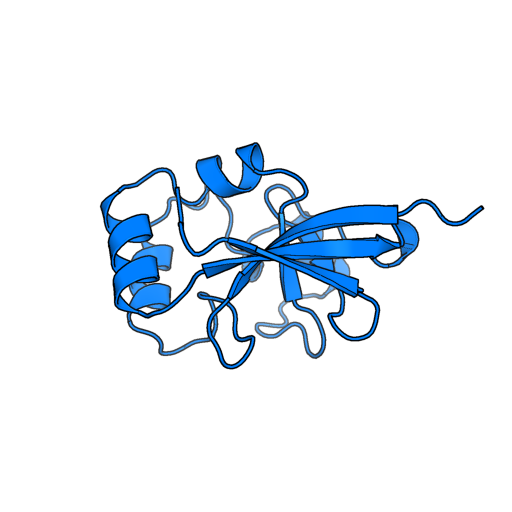83 -5.389 5.025 1.00 94.88 90 ALA A N 1
ATOM 702 C CA . ALA A 1 90 ? -3.877 -6.720 4.436 1.00 94.88 90 ALA A CA 1
ATOM 703 C C . ALA A 1 90 ? -2.452 -7.274 4.346 1.00 94.88 90 ALA A C 1
ATOM 705 O O . ALA A 1 90 ? -1.526 -6.559 3.961 1.00 94.88 90 ALA A O 1
ATOM 706 N N . GLN A 1 91 ? -2.291 -8.561 4.652 1.00 95.75 91 GLN A N 1
ATOM 707 C CA . GLN A 1 91 ? -1.064 -9.305 4.389 1.00 95.75 91 GLN A CA 1
ATOM 708 C C . GLN A 1 91 ? -1.252 -10.180 3.154 1.00 95.75 91 GLN A C 1
ATOM 710 O O . GLN A 1 91 ? -2.140 -11.035 3.126 1.00 95.75 91 GLN A O 1
ATOM 715 N N . TYR A 1 92 ? -0.377 -10.003 2.175 1.00 96.81 92 TYR A N 1
ATOM 716 C CA . TYR A 1 92 ? -0.289 -10.816 0.970 1.00 96.81 92 TYR A CA 1
ATOM 717 C C . TYR A 1 92 ? 1.026 -11.593 0.942 1.00 96.81 92 TYR A C 1
ATOM 719 O O . TYR A 1 92 ? 2.032 -11.107 1.449 1.00 96.81 92 TYR A O 1
ATOM 727 N N . GLN A 1 93 ? 1.036 -12.755 0.294 1.00 97.00 93 GLN A N 1
ATOM 728 C CA . GLN A 1 93 ? 2.258 -13.432 -0.135 1.00 97.00 93 GLN A CA 1
ATOM 729 C C . GLN A 1 93 ? 2.410 -13.326 -1.642 1.00 97.00 93 GLN A C 1
ATOM 731 O O . GLN A 1 93 ? 1.476 -13.611 -2.393 1.00 97.00 93 GLN A O 1
ATOM 736 N N . VAL A 1 94 ? 3.602 -12.924 -2.075 1.00 95.50 94 VAL A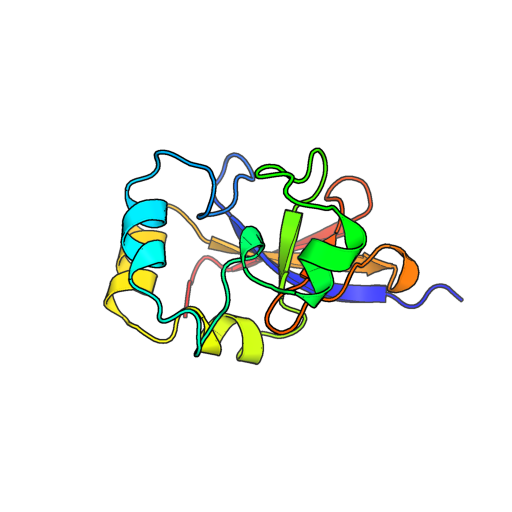 N 1
ATOM 737 C CA . VAL A 1 94 ? 3.917 -12.697 -3.487 1.00 95.50 94 VAL A CA 1
ATOM 738 C C . VAL A 1 94 ? 5.278 -13.288 -3.806 1.00 95.50 94 VAL A C 1
ATOM 740 O O . VAL A 1 94 ? 6.195 -13.266 -2.983 1.00 95.50 94 VAL A O 1
ATOM 743 N N . ASN A 1 95 ? 5.429 -13.810 -5.021 1.00 94.94 95 ASN A N 1
ATOM 744 C CA . ASN A 1 95 ? 6.734 -14.204 -5.530 1.00 94.94 95 ASN A CA 1
ATOM 745 C C . ASN A 1 95 ? 7.659 -12.979 -5.593 1.00 94.94 95 ASN A C 1
ATOM 747 O O . ASN A 1 95 ? 7.331 -11.978 -6.230 1.00 94.94 95 ASN A O 1
ATOM 751 N N . GLN A 1 96 ? 8.836 -13.077 -4.972 1.00 93.38 96 GLN A N 1
ATOM 752 C CA . GLN A 1 96 ? 9.813 -11.990 -4.902 1.00 93.38 96 GLN A CA 1
ATOM 753 C C . GLN A 1 96 ? 10.143 -11.393 -6.286 1.00 93.38 96 GLN A C 1
ATOM 755 O O . GLN A 1 96 ? 10.384 -10.193 -6.398 1.00 93.38 96 GLN A O 1
ATOM 760 N N . HIS A 1 97 ? 10.130 -12.198 -7.352 1.00 91.56 97 HIS A N 1
ATOM 761 C CA . HIS A 1 97 ? 10.448 -11.742 -8.711 1.00 91.56 97 HIS A CA 1
ATOM 762 C C . HIS A 1 97 ? 9.334 -10.905 -9.370 1.00 91.56 97 HIS A C 1
ATOM 764 O O . HIS A 1 97 ? 9.596 -10.157 -10.318 1.00 91.56 97 HIS A O 1
ATOM 770 N N . SER A 1 98 ? 8.107 -10.981 -8.851 1.00 90.38 98 SER A N 1
ATOM 771 C CA . SER A 1 98 ? 6.946 -10.222 -9.340 1.00 90.38 98 SER A CA 1
ATOM 772 C C . SER A 1 98 ? 6.823 -8.834 -8.701 1.00 90.38 98 SER A C 1
ATOM 774 O O . SER A 1 98 ? 5.876 -8.100 -8.979 1.00 90.38 98 SER A O 1
ATOM 776 N N . ILE A 1 99 ? 7.783 -8.454 -7.855 1.00 90.94 99 ILE A N 1
ATOM 777 C CA . ILE A 1 99 ? 7.759 -7.211 -7.085 1.00 90.94 99 ILE A CA 1
ATOM 778 C C . ILE A 1 99 ? 8.672 -6.174 -7.737 1.00 90.94 99 ILE A C 1
ATOM 780 O O . ILE A 1 99 ? 9.707 -6.491 -8.334 1.00 90.94 99 ILE A O 1
ATOM 784 N N . ARG A 1 100 ? 8.283 -4.903 -7.643 1.00 89.44 100 ARG A N 1
ATOM 785 C CA . ARG A 1 100 ? 9.135 -3.755 -7.971 1.00 89.44 100 ARG A CA 1
ATOM 786 C C . ARG A 1 100 ? 9.351 -2.941 -6.707 1.00 89.44 100 ARG A C 1
ATOM 788 O O . ARG A 1 100 ? 8.395 -2.482 -6.090 1.00 89.44 100 ARG A O 1
ATOM 795 N N . HIS A 1 101 ? 10.606 -2.796 -6.308 1.00 87.88 101 HIS A N 1
ATOM 796 C CA . HIS A 1 101 ? 10.965 -2.100 -5.079 1.00 87.88 101 HIS A CA 1
ATOM 797 C C . HIS A 1 101 ? 11.157 -0.608 -5.347 1.00 87.88 101 HIS A C 1
ATOM 799 O O . HIS A 1 101 ? 11.978 -0.222 -6.179 1.00 87.88 101 HIS A O 1
ATOM 805 N N . GLY A 1 102 ? 10.416 0.214 -4.612 1.00 84.50 102 GLY A N 1
ATOM 806 C CA . GLY A 1 102 ? 10.720 1.622 -4.426 1.00 84.50 102 GLY A CA 1
ATOM 807 C C . GLY A 1 102 ? 11.720 1.824 -3.287 1.00 84.50 102 GLY A C 1
ATOM 808 O O . GLY A 1 102 ? 12.394 0.899 -2.826 1.00 84.50 102 GLY A O 1
ATOM 809 N N . SER A 1 103 ? 11.829 3.065 -2.843 1.00 80.62 103 SER A N 1
ATOM 810 C CA . SER A 1 103 ? 12.667 3.516 -1.737 1.00 80.62 103 SER A CA 1
ATOM 811 C C . SER A 1 103 ? 11.988 3.308 -0.382 1.00 80.62 103 SER A C 1
ATOM 813 O O . SER A 1 103 ? 12.654 2.895 0.560 1.00 80.62 103 SER A O 1
ATOM 815 N N . ALA A 1 104 ? 10.674 3.540 -0.296 1.00 79.31 104 ALA A N 1
ATOM 816 C CA . ALA A 1 104 ? 9.902 3.400 0.950 1.00 79.31 104 ALA A CA 1
ATOM 817 C C . ALA A 1 104 ? 8.673 2.483 0.830 1.00 79.31 104 ALA A C 1
ATOM 819 O O . ALA A 1 104 ? 7.987 2.218 1.813 1.00 79.31 104 ALA A O 1
ATOM 820 N N . GLN A 1 105 ? 8.378 2.016 -0.379 1.00 86.31 105 GLN A N 1
ATOM 821 C CA . GLN A 1 105 ? 7.228 1.179 -0.699 1.00 86.31 105 GLN A CA 1
ATOM 822 C C . GLN A 1 105 ? 7.579 0.247 -1.856 1.00 86.31 105 GLN A C 1
ATOM 824 O O . GLN A 1 105 ? 8.646 0.355 -2.460 1.00 86.31 105 GLN A O 1
ATOM 829 N N . LEU A 1 106 ? 6.685 -0.676 -2.176 1.00 89.69 106 LEU A N 1
ATOM 830 C CA . LEU A 1 106 ? 6.834 -1.596 -3.293 1.00 89.69 106 LEU A CA 1
ATOM 831 C C . LEU A 1 106 ? 5.553 -1.675 -4.117 1.00 89.69 106 LEU A C 1
ATOM 833 O O . LEU A 1 106 ? 4.476 -1.261 -3.687 1.00 89.69 106 LEU A O 1
ATOM 837 N N . LEU A 1 107 ? 5.701 -2.226 -5.312 1.00 89.81 107 LEU A N 1
ATOM 838 C CA . LEU A 1 107 ? 4.634 -2.490 -6.255 1.00 89.81 107 LEU A CA 1
ATOM 839 C C . LEU A 1 107 ? 4.551 -3.981 -6.543 1.00 89.81 107 LEU A C 1
ATOM 841 O O . LEU A 1 107 ? 5.563 -4.640 -6.785 1.00 89.81 107 LEU A O 1
ATOM 845 N N . PHE A 1 108 ? 3.330 -4.492 -6.557 1.00 91.62 108 PHE A N 1
ATOM 846 C CA . PHE A 1 108 ? 3.006 -5.864 -6.929 1.00 91.62 108 PHE A CA 1
ATOM 847 C C . PHE A 1 108 ? 1.649 -5.892 -7.629 1.00 91.62 108 PHE A C 1
ATOM 849 O O . PHE A 1 108 ? 0.877 -4.939 -7.526 1.00 91.62 108 PHE A O 1
ATOM 856 N N . LYS A 1 109 ? 1.337 -6.973 -8.338 1.00 91.12 109 LYS A N 1
ATOM 857 C CA . LYS A 1 109 ? -0.001 -7.178 -8.891 1.00 91.12 109 LYS A CA 1
ATOM 858 C C . LYS A 1 109 ? -0.807 -8.060 -7.950 1.00 91.12 109 LYS A C 1
ATOM 860 O O . LYS A 1 109 ? -0.322 -9.103 -7.522 1.00 91.12 109 LYS A O 1
ATOM 865 N N . LYS A 1 110 ? -2.043 -7.664 -7.640 1.00 90.88 110 LYS A N 1
ATOM 866 C CA . LYS A 1 110 ? -2.917 -8.458 -6.758 1.00 90.88 110 LYS A CA 1
ATOM 867 C C . LYS A 1 110 ? -3.307 -9.807 -7.368 1.00 90.88 110 LYS A C 1
ATOM 869 O O . LYS A 1 110 ? -3.495 -10.753 -6.620 1.00 90.88 110 LYS A O 1
ATOM 874 N N . GLU A 1 111 ? -3.384 -9.901 -8.696 1.00 91.81 111 GLU A N 1
ATOM 875 C CA . GLU A 1 111 ? -3.638 -11.163 -9.416 1.00 91.81 111 GLU A CA 1
ATOM 876 C C . GLU A 1 111 ? -2.525 -12.208 -9.213 1.00 91.81 111 GLU A C 1
ATOM 878 O O . GLU A 1 111 ? -2.801 -13.402 -9.241 1.00 91.81 111 GLU A O 1
ATOM 883 N N . ASP A 1 112 ? -1.298 -11.762 -8.917 1.00 92.00 112 ASP A N 1
ATOM 884 C CA . ASP A 1 112 ? -0.133 -12.621 -8.664 1.00 92.00 112 ASP A CA 1
ATOM 885 C C . ASP A 1 112 ? 0.093 -12.887 -7.159 1.00 92.00 112 ASP A C 1
ATOM 887 O O . ASP A 1 112 ? 1.149 -13.389 -6.758 1.00 92.00 112 ASP A O 1
ATOM 891 N N . ALA A 1 113 ? -0.858 -12.494 -6.305 1.00 95.00 113 ALA A N 1
ATOM 892 C CA . ALA A 1 113 ? -0.707 -12.466 -4.856 1.00 95.00 113 ALA A CA 1
ATOM 893 C C . ALA A 1 113 ? -1.755 -13.328 -4.146 1.00 95.00 113 ALA A C 1
ATOM 895 O O . ALA A 1 113 ? -2.945 -13.273 -4.450 1.00 95.00 113 ALA A O 1
ATOM 896 N N . ALA A 1 114 ? -1.328 -14.059 -3.118 1.00 96.06 114 ALA A N 1
ATOM 897 C CA . ALA A 1 114 ? -2.235 -14.759 -2.216 1.00 96.06 114 ALA A CA 1
ATOM 898 C C . ALA A 1 114 ? -2.550 -13.873 -1.005 1.00 96.06 114 ALA A C 1
ATOM 900 O O . ALA A 1 114 ? -1.640 -13.484 -0.273 1.00 96.06 114 ALA A O 1
ATOM 901 N N . LEU A 1 115 ? -3.826 -13.557 -0.771 1.00 95.94 115 LEU A N 1
ATOM 902 C CA . LEU A 1 115 ? -4.249 -12.894 0.465 1.00 95.94 115 LEU A CA 1
ATOM 903 C C . LEU A 1 115 ? -4.142 -13.886 1.630 1.00 95.94 115 LEU A C 1
ATOM 905 O O . LEU A 1 115 ? -4.807 -14.918 1.627 1.00 95.94 115 LEU A O 1
ATOM 909 N N . ILE A 1 116 ? -3.341 -13.549 2.639 1.00 96.88 116 ILE A N 1
ATOM 910 C CA . ILE A 1 116 ? -3.122 -14.394 3.818 1.00 96.88 116 ILE A CA 1
ATOM 911 C C . ILE A 1 116 ? -4.088 -14.027 4.939 1.00 96.88 116 ILE A C 1
ATOM 913 O O . ILE A 1 116 ? -4.733 -14.897 5.519 1.00 96.88 116 ILE A O 1
ATOM 917 N N . ARG A 1 117 ? -4.188 -12.733 5.267 1.00 94.56 117 ARG A N 1
ATOM 918 C CA . ARG A 1 117 ? -5.089 -12.237 6.318 1.00 94.56 117 ARG A CA 1
ATOM 919 C C . ARG A 1 117 ? -5.359 -10.745 6.192 1.00 94.56 117 ARG A C 1
ATOM 921 O O . ARG A 1 117 ? -4.584 -10.008 5.586 1.00 94.56 117 ARG A O 1
ATOM 928 N N . LYS A 1 118 ? -6.443 -10.309 6.831 1.00 93.81 118 LYS A N 1
ATOM 929 C CA . LYS A 1 118 ? -6.800 -8.901 7.028 1.00 93.81 118 LYS A CA 1
ATOM 930 C C . LYS A 1 118 ? -6.679 -8.573 8.512 1.00 93.81 118 LYS A C 1
ATOM 932 O O . LYS A 1 118 ? -7.242 -9.281 9.342 1.00 93.81 118 LYS A O 1
ATOM 937 N N . LEU A 1 119 ? -5.941 -7.524 8.839 1.00 89.25 119 LEU A N 1
ATOM 938 C CA . LEU A 1 119 ? -5.821 -6.986 10.185 1.00 89.25 119 LEU A CA 1
ATOM 939 C C . LEU A 1 119 ? -6.765 -5.795 10.300 1.00 89.25 119 LEU A C 1
ATOM 941 O O . LEU A 1 119 ? -6.579 -4.780 9.634 1.00 89.25 119 LEU A O 1
ATOM 945 N N . SER A 1 120 ? -7.769 -5.918 11.164 1.00 70.75 120 SER A N 1
ATOM 946 C CA . SER A 1 120 ? -8.773 -4.880 11.435 1.00 70.75 120 SER A CA 1
ATOM 947 C C . SER A 1 120 ? -8.207 -3.624 12.109 1.00 70.75 120 SER A C 1
ATOM 949 O O . SER A 1 120 ? -8.936 -2.656 12.303 1.00 70.75 120 SER A O 1
ATOM 951 N N . CYS A 1 121 ? -6.924 -3.632 12.471 1.00 62.69 121 CYS A N 1
ATOM 952 C CA . CYS A 1 121 ? -6.260 -2.522 13.135 1.00 62.69 121 CYS A CA 1
ATOM 953 C C . CYS A 1 121 ? -5.151 -1.968 12.241 1.00 62.69 121 CYS A C 1
ATOM 955 O O . CYS A 1 121 ? -4.182 -2.660 11.930 1.00 62.69 121 CYS A O 1
ATOM 957 N N . ILE A 1 122 ? -5.311 -0.703 11.872 1.00 65.44 122 ILE A N 1
ATOM 958 C CA . ILE A 1 122 ? -4.233 0.175 11.427 1.00 65.44 122 ILE A CA 1
ATOM 959 C C . ILE A 1 122 ? -3.573 0.655 12.720 1.00 65.44 122 ILE A C 1
ATOM 961 O O . ILE A 1 122 ? -4.235 1.289 13.545 1.00 65.44 122 ILE A O 1
ATOM 965 N N . ILE A 1 123 ? -2.345 0.183 12.948 1.00 58.66 123 ILE A N 1
ATOM 966 C CA . ILE A 1 123 ? -1.510 0.498 14.121 1.00 58.66 123 ILE A CA 1
ATOM 967 C C . ILE A 1 123 ? -0.819 1.830 13.885 1.00 58.66 123 ILE A C 1
ATOM 969 O O . ILE A 1 123 ? -0.525 2.108 12.693 1.00 58.66 123 ILE A O 1
#

Secondary structure (DSSP, 8-state):
-PPEEEEEEEE-TTS--TTSTT-HHHHHHTTS-TTTS--TTT-HHHHHHHTT-SS-TT-EEEBSSHHHHHHHT-SHHHHHHHHHTT-EEEEEEEEGGG-EE-SS-EEE-GGGEEEEEEES---

Sequence (123 aa):
MQKLIDIWRVENSDGDGPYKGGSPVAKLLEEIPTAQAPLPMQDNKLLGIFGRAVTYPGYSFGFSSLESYNAWFSNPKHQNALKESGYFLAQYQVNQHSIRHGSAQLLFKKEDAALIRKLSCII